Protein AF-A0A7J8BAT7-F1 (afdb_monomer)

Structure (mmCIF, N/CA/C/O backbone):
data_AF-A0A7J8BAT7-F1
#
_entry.id   AF-A0A7J8BAT7-F1
#
loop_
_atom_site.group_PDB
_atom_site.id
_atom_site.type_symbol
_atom_site.label_atom_id
_atom_site.label_alt_id
_atom_site.label_comp_id
_atom_site.label_asym_id
_atom_site.label_entity_id
_atom_site.label_seq_id
_atom_site.pdbx_PDB_ins_code
_atom_site.Cartn_x
_atom_site.Cartn_y
_atom_site.Cartn_z
_atom_site.occupancy
_atom_site.B_iso_or_equiv
_atom_site.auth_seq_id
_atom_site.auth_comp_id
_atom_site.auth_asym_id
_atom_site.auth_atom_id
_atom_site.pdbx_PDB_model_num
ATOM 1 N N . MET A 1 1 ? 38.644 -13.056 -6.905 1.00 53.72 1 MET A N 1
ATOM 2 C CA . MET A 1 1 ? 37.945 -11.872 -7.460 1.00 53.72 1 MET A CA 1
ATOM 3 C C . MET A 1 1 ? 36.435 -12.075 -7.368 1.00 53.72 1 MET A C 1
ATOM 5 O O . MET A 1 1 ? 35.934 -13.043 -7.928 1.00 53.72 1 MET A O 1
ATOM 9 N N . ARG A 1 2 ? 35.697 -11.223 -6.642 1.00 56.94 2 ARG A N 1
ATOM 10 C CA . ARG A 1 2 ? 34.223 -11.284 -6.609 1.00 56.94 2 ARG A CA 1
ATOM 11 C C . ARG A 1 2 ? 33.683 -10.535 -7.829 1.00 56.94 2 ARG A C 1
ATOM 13 O O . ARG A 1 2 ? 33.768 -9.314 -7.875 1.00 56.94 2 ARG A O 1
ATOM 20 N N . LYS A 1 3 ? 33.174 -11.258 -8.833 1.00 59.31 3 LYS A N 1
ATOM 21 C CA . LYS A 1 3 ? 32.518 -10.643 -10.000 1.00 59.31 3 LYS A CA 1
ATOM 22 C C . LYS A 1 3 ? 31.330 -9.795 -9.511 1.00 59.31 3 LYS A C 1
ATOM 24 O O . LYS A 1 3 ? 30.532 -10.314 -8.724 1.00 59.31 3 LYS A O 1
ATOM 29 N N . PRO A 1 4 ? 31.170 -8.531 -9.942 1.00 61.25 4 PRO A N 1
ATOM 30 C CA . PRO A 1 4 ? 29.985 -7.765 -9.595 1.00 61.25 4 PRO A CA 1
ATOM 31 C C . PRO A 1 4 ? 28.784 -8.437 -10.258 1.00 61.25 4 PRO A C 1
ATOM 33 O O . PRO A 1 4 ? 28.697 -8.530 -11.483 1.00 61.25 4 PRO A O 1
ATOM 36 N N . ALA A 1 5 ? 27.860 -8.945 -9.445 1.00 66.38 5 ALA A N 1
ATOM 37 C CA . ALA A 1 5 ? 26.590 -9.438 -9.943 1.00 66.38 5 ALA A CA 1
ATOM 38 C C . ALA A 1 5 ? 25.882 -8.270 -10.643 1.00 66.38 5 ALA A C 1
ATOM 40 O O . ALA A 1 5 ? 25.409 -7.336 -9.988 1.00 66.38 5 ALA A O 1
ATOM 41 N N . ARG A 1 6 ? 25.847 -8.301 -11.982 1.00 64.56 6 ARG A N 1
ATOM 42 C CA . ARG A 1 6 ? 25.056 -7.382 -12.805 1.00 64.56 6 ARG A CA 1
ATOM 43 C C . ARG A 1 6 ? 23.645 -7.444 -12.233 1.00 64.56 6 ARG A C 1
ATOM 45 O O . ARG A 1 6 ? 23.014 -8.499 -12.297 1.00 64.56 6 ARG A O 1
ATOM 52 N N . ARG A 1 7 ? 23.183 -6.365 -11.589 1.00 63.34 7 ARG A N 1
ATOM 53 C CA . ARG A 1 7 ? 21.827 -6.287 -11.031 1.00 63.34 7 ARG A CA 1
ATOM 54 C C . ARG A 1 7 ? 20.865 -6.310 -12.215 1.00 63.34 7 ARG A C 1
ATOM 56 O O . ARG A 1 7 ? 20.447 -5.260 -12.684 1.00 63.34 7 ARG A O 1
ATOM 63 N N . LYS A 1 8 ? 20.560 -7.504 -12.732 1.00 61.38 8 LYS A N 1
ATOM 64 C CA . LYS A 1 8 ? 19.456 -7.711 -13.662 1.00 61.38 8 LYS A CA 1
ATOM 65 C C . LYS A 1 8 ? 18.230 -7.240 -12.891 1.00 61.38 8 LYS A C 1
ATOM 67 O O . LYS A 1 8 ? 17.886 -7.834 -11.874 1.00 61.38 8 LYS A O 1
ATOM 72 N N . LYS A 1 9 ? 17.668 -6.106 -13.296 1.00 65.19 9 LYS A N 1
ATOM 73 C CA . LYS A 1 9 ? 16.347 -5.646 -12.882 1.00 65.19 9 LYS A CA 1
ATOM 74 C C . LYS A 1 9 ? 15.431 -5.963 -14.067 1.00 65.19 9 LYS A C 1
ATOM 76 O O . LYS A 1 9 ? 15.338 -5.139 -14.966 1.00 65.19 9 LYS A O 1
ATOM 81 N N . PRO A 1 10 ? 14.887 -7.187 -14.156 1.00 78.00 10 PRO A N 1
ATOM 82 C CA . PRO A 1 10 ? 14.220 -7.666 -15.365 1.00 78.00 10 PRO A CA 1
ATOM 83 C C . PRO A 1 10 ? 12.769 -7.191 -15.463 1.00 78.00 10 PRO A C 1
ATOM 85 O O . PRO A 1 10 ? 12.135 -7.396 -16.487 1.00 78.00 10 PRO A O 1
ATOM 88 N N . TYR A 1 11 ? 12.216 -6.645 -14.379 1.00 85.06 11 TYR A N 1
ATOM 89 C CA . TYR A 1 11 ? 10.783 -6.429 -14.258 1.00 85.06 11 TYR A CA 1
ATOM 90 C C . TYR A 1 11 ? 10.458 -4.959 -14.485 1.00 85.06 11 TYR A C 1
ATOM 92 O O . TYR A 1 11 ? 10.438 -4.167 -13.542 1.00 85.06 11 TYR A O 1
ATOM 100 N N . GLU A 1 12 ? 10.257 -4.602 -15.744 1.00 86.62 12 GLU A N 1
ATOM 101 C CA . GLU A 1 12 ? 9.817 -3.280 -16.173 1.00 86.62 12 GLU A CA 1
ATOM 102 C C . GLU A 1 12 ? 8.299 -3.251 -16.346 1.00 86.62 12 GLU A C 1
ATOM 104 O O . GLU A 1 12 ? 7.711 -4.154 -16.937 1.00 86.62 12 GLU A O 1
ATOM 109 N N . CYS A 1 13 ? 7.667 -2.205 -15.824 1.00 88.50 13 CYS A N 1
ATOM 110 C CA . CYS A 1 13 ? 6.252 -1.956 -16.026 1.00 88.50 13 CYS A CA 1
ATOM 111 C C . CYS A 1 13 ? 6.034 -1.252 -17.367 1.00 88.50 13 CYS A C 1
ATOM 113 O O . CYS A 1 13 ? 6.428 -0.100 -17.516 1.00 88.50 13 CYS A O 1
ATOM 115 N N . SER A 1 14 ? 5.349 -1.906 -18.304 1.00 85.12 14 SER A N 1
ATOM 116 C CA . SER A 1 14 ? 5.079 -1.363 -19.645 1.00 85.12 14 SER A CA 1
ATOM 117 C C . SER A 1 14 ? 4.201 -0.107 -19.655 1.00 85.12 14 SER A C 1
ATOM 119 O O . SER A 1 14 ? 4.223 0.644 -20.619 1.00 85.12 14 SER A O 1
ATOM 121 N N . GLU A 1 15 ? 3.444 0.142 -18.587 1.00 85.31 15 GLU A N 1
ATOM 122 C CA . GLU A 1 15 ? 2.498 1.263 -18.514 1.00 85.31 15 GLU A CA 1
ATOM 123 C C . GLU A 1 15 ? 3.146 2.569 -18.034 1.00 85.31 15 GLU A C 1
ATOM 125 O O . GLU A 1 15 ? 2.659 3.655 -18.326 1.00 85.31 15 GLU A O 1
ATOM 130 N N . CYS A 1 16 ? 4.251 2.489 -17.284 1.00 88.50 16 CYS A N 1
ATOM 131 C CA . CYS A 1 16 ? 4.917 3.672 -16.725 1.00 88.50 16 CYS A CA 1
ATOM 132 C C . CYS A 1 16 ? 6.453 3.631 -16.789 1.00 88.50 16 CYS A C 1
ATOM 134 O O . CYS A 1 16 ?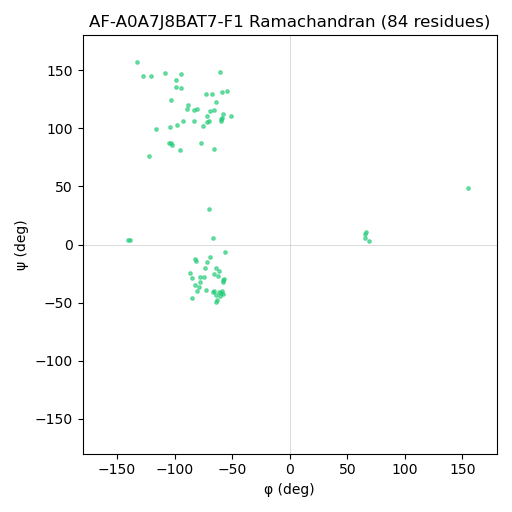 7.114 4.503 -16.225 1.00 88.50 16 CYS A O 1
ATOM 136 N N . GLY A 1 17 ? 7.034 2.596 -17.401 1.00 84.62 17 GLY A N 1
ATOM 137 C CA . GLY A 1 17 ? 8.481 2.402 -17.544 1.00 84.62 17 GLY A CA 1
ATOM 138 C C . GLY A 1 17 ? 9.229 2.149 -16.231 1.00 84.62 17 GLY A C 1
ATOM 139 O O . GLY A 1 17 ? 10.457 2.207 -16.184 1.00 84.62 17 GLY A O 1
ATOM 140 N N . ARG A 1 18 ? 8.533 1.906 -15.108 1.00 86.12 18 ARG A N 1
ATOM 141 C CA . ARG A 1 18 ? 9.207 1.671 -13.821 1.00 86.12 18 ARG A CA 1
ATOM 142 C C . ARG A 1 18 ? 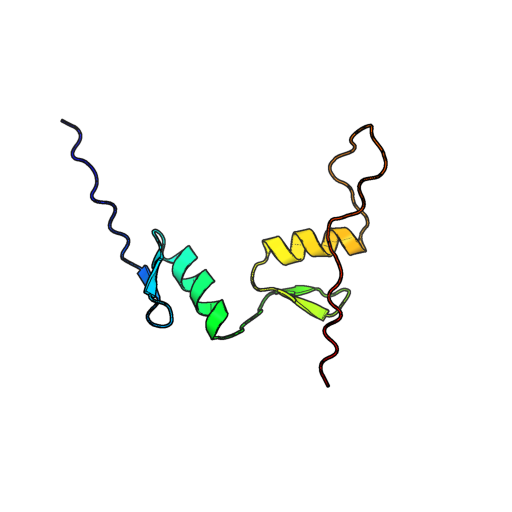9.868 0.305 -13.785 1.00 86.12 18 ARG A C 1
ATOM 144 O O . ARG A 1 18 ? 9.218 -0.718 -13.978 1.00 86.12 18 ARG A O 1
ATOM 151 N N . ILE A 1 19 ? 11.142 0.299 -13.408 1.00 87.19 19 ILE A N 1
ATOM 152 C CA . ILE A 1 19 ? 11.959 -0.908 -13.336 1.00 87.19 19 ILE A CA 1
ATOM 153 C C . ILE A 1 19 ? 12.115 -1.367 -11.883 1.00 87.19 19 ILE A C 1
ATOM 155 O O . ILE A 1 19 ? 12.648 -0.654 -11.026 1.00 87.19 19 ILE A O 1
ATOM 159 N N . PHE A 1 20 ? 11.733 -2.612 -11.623 1.00 87.06 20 PHE A N 1
ATOM 160 C CA . PHE A 1 20 ? 11.805 -3.256 -10.320 1.00 87.06 20 PHE A CA 1
ATOM 161 C C . PHE A 1 20 ? 12.896 -4.325 -10.279 1.00 87.06 20 PHE A C 1
ATOM 163 O O . PHE A 1 20 ? 13.200 -5.018 -11.251 1.00 87.06 20 PHE A O 1
ATOM 170 N N . LYS A 1 21 ? 13.495 -4.477 -9.096 1.00 86.44 21 LYS A N 1
ATOM 171 C CA . LYS A 1 21 ? 14.513 -5.501 -8.838 1.00 86.44 21 LYS A CA 1
ATOM 172 C C . LYS A 1 21 ? 13.895 -6.888 -8.637 1.00 86.44 21 LYS A C 1
ATOM 174 O O . LYS A 1 21 ? 14.515 -7.883 -8.999 1.00 86.44 21 LYS A O 1
ATOM 179 N N . HIS A 1 22 ? 12.691 -6.950 -8.072 1.00 86.19 22 HIS A N 1
ATOM 180 C CA . HIS A 1 22 ? 12.006 -8.192 -7.729 1.00 86.19 22 HIS A CA 1
ATOM 181 C C . HIS A 1 22 ? 10.665 -8.304 -8.461 1.00 86.19 22 HIS A C 1
ATOM 183 O O . HIS A 1 22 ? 9.961 -7.309 -8.634 1.00 86.19 22 HIS A O 1
ATOM 189 N N . LYS A 1 23 ? 10.293 -9.534 -8.850 1.00 85.56 23 LYS A N 1
ATOM 190 C CA . LYS A 1 23 ? 9.009 -9.826 -9.510 1.00 85.56 23 LYS A CA 1
ATOM 191 C C . LYS A 1 23 ? 7.833 -9.423 -8.628 1.00 85.56 23 LYS A C 1
ATOM 193 O O . LYS A 1 23 ? 6.871 -8.843 -9.110 1.00 85.56 23 LYS A O 1
ATOM 198 N N . THR A 1 24 ? 7.930 -9.710 -7.332 1.00 86.00 24 THR A N 1
ATOM 199 C CA . THR A 1 24 ? 6.907 -9.386 -6.331 1.00 86.00 24 THR A CA 1
ATOM 200 C C . THR A 1 24 ? 6.613 -7.892 -6.287 1.00 86.00 24 THR A C 1
ATOM 202 O O . THR A 1 24 ? 5.448 -7.510 -6.269 1.00 86.00 24 THR A O 1
ATOM 205 N N . ASP A 1 25 ? 7.644 -7.047 -6.346 1.00 86.62 25 ASP A N 1
ATOM 206 C CA . ASP A 1 25 ? 7.484 -5.592 -6.387 1.00 86.62 25 ASP A CA 1
ATOM 207 C C . ASP A 1 25 ? 6.821 -5.118 -7.680 1.00 86.62 25 ASP A C 1
ATOM 209 O O . ASP A 1 25 ? 5.947 -4.257 -7.626 1.00 86.62 25 ASP A O 1
ATOM 213 N N . HIS A 1 26 ? 7.188 -5.709 -8.820 1.00 88.06 26 HIS A N 1
ATOM 214 C CA . HIS A 1 26 ? 6.578 -5.400 -10.112 1.00 88.06 26 HIS A CA 1
ATOM 215 C C . HIS A 1 26 ? 5.094 -5.782 -10.165 1.00 88.06 26 HIS A C 1
ATOM 217 O O . HIS A 1 26 ? 4.263 -4.939 -10.483 1.00 88.06 26 HIS A O 1
ATOM 223 N N . ILE A 1 27 ? 4.736 -7.009 -9.774 1.00 85.50 27 ILE A N 1
ATOM 224 C CA . ILE A 1 27 ? 3.332 -7.456 -9.704 1.00 85.50 27 ILE A CA 1
ATOM 225 C C . ILE A 1 27 ? 2.548 -6.585 -8.723 1.00 85.50 27 ILE A C 1
ATOM 227 O O . ILE A 1 27 ? 1.449 -6.111 -9.010 1.00 85.50 27 ILE A O 1
ATOM 231 N N . ARG A 1 28 ? 3.144 -6.307 -7.560 1.00 84.25 28 ARG A N 1
ATOM 232 C CA . ARG A 1 28 ? 2.556 -5.407 -6.577 1.00 84.25 28 ARG A CA 1
ATOM 233 C C . ARG A 1 28 ? 2.403 -4.000 -7.115 1.00 84.25 28 ARG A C 1
ATOM 235 O O . ARG A 1 28 ? 1.523 -3.323 -6.615 1.00 84.25 28 ARG A O 1
ATOM 242 N N . HIS A 1 29 ? 3.208 -3.543 -8.070 1.00 87.19 29 HIS A N 1
ATOM 243 C CA . HIS A 1 29 ? 3.074 -2.248 -8.736 1.00 87.19 29 HIS A CA 1
ATOM 244 C C . HIS A 1 29 ? 2.041 -2.259 -9.873 1.00 87.19 29 HIS A C 1
ATOM 246 O O . HIS A 1 29 ? 1.298 -1.289 -10.004 1.00 87.19 29 HIS A O 1
ATOM 252 N N . GLN A 1 30 ? 1.903 -3.356 -10.615 1.00 85.69 30 GLN A N 1
ATOM 253 C CA . GLN A 1 30 ? 0.894 -3.470 -11.675 1.00 85.69 30 GLN A CA 1
ATOM 254 C C . GLN A 1 30 ? -0.533 -3.265 -11.167 1.00 85.69 30 GLN A C 1
ATOM 256 O O . GLN A 1 30 ? -1.327 -2.621 -11.842 1.00 85.69 30 GLN A O 1
ATOM 261 N N . ARG A 1 31 ? -0.834 -3.651 -9.919 1.00 83.31 31 ARG A N 1
ATOM 262 C CA . ARG A 1 31 ? -2.150 -3.390 -9.302 1.00 83.31 31 ARG A CA 1
ATOM 263 C C . ARG A 1 31 ? -2.567 -1.893 -9.276 1.00 83.31 31 ARG A C 1
ATOM 265 O O . ARG A 1 31 ? -3.584 -1.550 -8.692 1.00 83.31 31 ARG A O 1
ATOM 272 N N . VAL A 1 32 ? -1.697 -0.934 -9.675 1.00 82.50 32 VAL A N 1
ATOM 273 C CA . VAL A 1 32 ? -1.857 0.547 -9.488 1.00 82.50 32 VAL A CA 1
ATOM 274 C C . VAL A 1 32 ? -2.686 0.981 -10.645 1.00 82.50 32 VAL A C 1
ATOM 276 O O . VAL A 1 32 ? -3.679 1.669 -10.456 1.00 82.50 32 VAL A O 1
ATOM 279 N N . HIS A 1 33 ? -2.287 0.486 -11.798 1.00 83.31 33 HIS A N 1
ATOM 280 C CA . HIS A 1 33 ? -2.957 0.734 -13.033 1.00 83.31 33 HIS A CA 1
ATOM 281 C C . HIS A 1 33 ? -4.273 -0.028 -13.114 1.00 83.31 33 HIS A C 1
ATOM 283 O O . HIS A 1 33 ? -5.274 0.558 -13.496 1.00 83.31 33 HIS A O 1
ATOM 289 N N . THR A 1 34 ? -4.329 -1.272 -12.619 1.00 81.25 34 THR A N 1
ATOM 290 C CA . THR A 1 34 ? -5.604 -2.014 -12.566 1.00 81.25 34 THR A CA 1
ATOM 291 C C . THR A 1 34 ? -6.571 -1.492 -11.501 1.00 81.25 34 THR A C 1
ATOM 293 O O . THR A 1 34 ? -7.740 -1.860 -11.499 1.00 81.25 34 THR A O 1
ATOM 296 N N . GLY A 1 35 ? -6.102 -0.671 -10.554 1.00 76.88 35 GLY A N 1
ATOM 297 C CA . GLY A 1 35 ? -6.922 -0.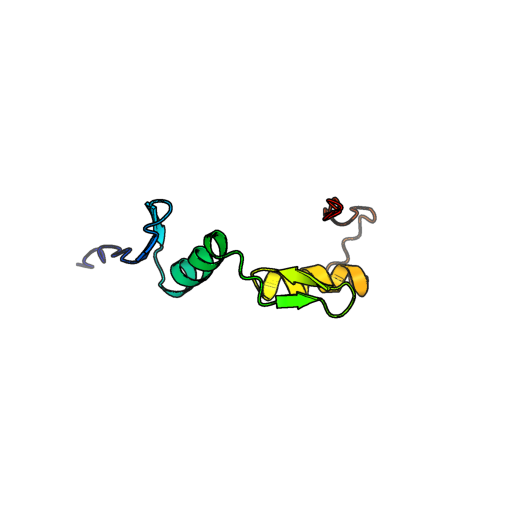177 -9.446 1.00 76.88 35 GLY A CA 1
ATOM 298 C C . GLY A 1 35 ? -7.389 -1.258 -8.462 1.00 76.88 35 GLY A C 1
ATOM 299 O O . GLY A 1 35 ? -8.136 -0.943 -7.534 1.00 76.88 35 GLY A O 1
ATOM 300 N N . GLU A 1 36 ? -6.939 -2.507 -8.613 1.00 76.12 36 GLU A N 1
ATOM 301 C CA . GLU A 1 36 ? -7.335 -3.615 -7.749 1.00 76.12 36 GLU A CA 1
ATOM 302 C C . GLU A 1 36 ? -6.856 -3.392 -6.310 1.00 76.12 36 GLU A C 1
ATOM 304 O O . GLU A 1 36 ? -5.660 -3.255 -6.014 1.00 76.12 36 GLU A O 1
ATOM 309 N N . LYS A 1 37 ? -7.815 -3.395 -5.384 1.00 80.38 37 LYS A N 1
ATOM 310 C CA . LYS A 1 37 ? -7.584 -3.246 -3.946 1.00 80.38 37 LYS A CA 1
ATOM 311 C C . LYS A 1 37 ? -8.158 -4.460 -3.216 1.00 80.38 37 LYS A C 1
ATOM 313 O O . LYS A 1 37 ? -9.221 -4.357 -2.610 1.00 80.38 37 LYS A O 1
ATOM 318 N N . PRO A 1 38 ? -7.467 -5.611 -3.274 1.00 79.12 38 PRO A N 1
ATOM 319 C CA . PRO A 1 38 ? -7.983 -6.866 -2.733 1.00 79.12 38 PRO A CA 1
ATOM 320 C C . PRO A 1 38 ? -8.068 -6.880 -1.202 1.00 79.12 38 PRO A C 1
ATOM 322 O O . PRO A 1 38 ? -8.643 -7.799 -0.634 1.00 79.12 38 PRO A O 1
ATOM 325 N N . PHE A 1 39 ? -7.481 -5.896 -0.515 1.00 82.88 39 PHE A N 1
ATOM 326 C CA . PHE A 1 39 ? -7.470 -5.860 0.940 1.00 82.88 39 PHE A CA 1
ATOM 327 C C . PHE A 1 39 ? -8.476 -4.829 1.450 1.00 82.88 39 PHE A C 1
ATOM 329 O O . PHE A 1 39 ? -8.196 -3.633 1.449 1.00 82.88 39 PHE A O 1
ATOM 336 N N . GLN A 1 40 ? -9.642 -5.286 1.889 1.00 82.56 40 GLN A N 1
ATOM 337 C CA . GLN A 1 40 ? -10.677 -4.445 2.485 1.00 82.56 40 GLN A CA 1
ATOM 338 C C . GLN A 1 40 ? -10.562 -4.432 4.012 1.00 82.56 40 GLN A C 1
ATOM 340 O O . GLN A 1 40 ? -10.148 -5.407 4.630 1.00 82.56 40 GLN A O 1
ATOM 345 N N . CYS A 1 41 ? -10.905 -3.304 4.627 1.00 82.69 41 CYS A N 1
ATOM 346 C CA . CYS A 1 41 ? -11.111 -3.216 6.062 1.00 82.69 41 CYS A CA 1
ATOM 347 C C . CYS A 1 41 ? -12.564 -3.558 6.401 1.00 82.69 41 CYS A C 1
ATOM 349 O O . CYS A 1 41 ? -13.468 -2.830 5.995 1.00 82.69 41 CYS A O 1
ATOM 351 N N . ASP A 1 42 ? -12.777 -4.600 7.202 1.00 81.94 42 ASP A N 1
ATOM 352 C CA . ASP A 1 42 ? -14.123 -5.051 7.590 1.00 81.94 42 ASP A CA 1
ATOM 353 C C . ASP A 1 42 ? -14.882 -4.029 8.451 1.00 81.94 42 ASP A C 1
ATOM 355 O O . ASP A 1 42 ? -16.104 -3.979 8.427 1.00 81.94 42 ASP A O 1
ATOM 359 N N . GLN A 1 43 ? -14.163 -3.160 9.169 1.00 80.44 43 GLN A N 1
ATOM 360 C CA . GLN A 1 43 ? -14.756 -2.167 10.077 1.00 80.44 43 GLN A CA 1
ATOM 361 C C . GLN A 1 43 ? -15.336 -0.939 9.357 1.00 80.44 43 GLN A C 1
ATOM 363 O O . GLN A 1 43 ? -16.235 -0.286 9.871 1.00 80.44 43 GLN A O 1
ATOM 368 N N . CYS A 1 44 ? -14.806 -0.565 8.189 1.00 80.88 44 CYS A N 1
ATOM 369 C CA . CYS A 1 44 ? -15.208 0.676 7.508 1.00 80.88 44 CYS A CA 1
ATOM 370 C C . CYS A 1 44 ? -15.325 0.559 5.984 1.00 80.88 44 CYS A C 1
ATOM 372 O O . CYS A 1 44 ? -15.508 1.568 5.305 1.00 80.88 44 CYS A O 1
ATOM 374 N N . GLY A 1 45 ? -15.136 -0.638 5.428 1.00 79.31 45 GLY A N 1
ATOM 375 C CA . GLY A 1 45 ? -15.204 -0.899 3.991 1.00 79.31 45 GLY A CA 1
ATOM 376 C C . GLY A 1 45 ? -14.076 -0.275 3.163 1.00 79.31 45 GLY A C 1
ATOM 377 O O . GLY A 1 45 ? -14.078 -0.393 1.941 1.00 79.31 45 GLY A O 1
ATOM 378 N N . LYS A 1 46 ? -13.087 0.390 3.780 1.00 80.19 46 LYS A N 1
ATOM 379 C CA . LYS A 1 46 ? -11.973 0.999 3.035 1.00 80.19 46 LYS A CA 1
ATOM 380 C C . LYS A 1 46 ? -11.101 -0.076 2.403 1.00 80.19 46 LYS A C 1
ATOM 382 O O . LYS A 1 46 ? -10.627 -0.976 3.092 1.00 80.19 46 LYS A O 1
ATOM 387 N N . THR A 1 47 ? -10.841 0.064 1.109 1.00 81.12 47 THR A N 1
ATOM 388 C CA . THR A 1 47 ? -10.015 -0.867 0.342 1.00 81.12 47 THR A CA 1
ATOM 389 C C . THR A 1 47 ? -8.590 -0.345 0.172 1.00 81.12 47 THR A C 1
ATOM 391 O O . THR A 1 47 ? -8.336 0.846 -0.030 1.00 81.12 47 THR A O 1
ATOM 394 N N . PHE A 1 48 ? -7.637 -1.262 0.260 1.00 82.12 48 PHE A N 1
ATOM 395 C CA . PHE A 1 48 ? -6.208 -1.025 0.224 1.00 82.12 48 PHE A CA 1
ATOM 396 C C . PHE A 1 48 ? -5.538 -1.993 -0.739 1.00 82.12 48 PHE A C 1
ATOM 398 O O . PHE A 1 48 ? -6.005 -3.089 -1.053 1.00 82.12 48 PHE A O 1
ATOM 405 N N . ARG A 1 49 ? -4.370 -1.565 -1.192 1.00 79.38 49 ARG A N 1
ATOM 406 C CA . ARG A 1 49 ? -3.555 -2.296 -2.148 1.00 79.38 49 ARG A CA 1
ATOM 407 C C . ARG A 1 49 ? -2.652 -3.345 -1.499 1.00 79.38 49 ARG A C 1
ATOM 409 O O . ARG A 1 49 ? -2.309 -4.343 -2.135 1.00 79.38 49 ARG A O 1
ATOM 416 N N . HIS A 1 50 ? -2.240 -3.111 -0.255 1.00 81.69 50 HIS A N 1
ATOM 417 C CA . HIS A 1 50 ? -1.351 -3.995 0.491 1.00 81.69 50 HIS A CA 1
ATOM 418 C C . HIS A 1 50 ? -1.947 -4.358 1.847 1.00 81.69 50 HIS A C 1
ATOM 420 O O . HIS A 1 50 ? -2.525 -3.508 2.525 1.00 81.69 50 HIS A O 1
ATOM 426 N N . SER A 1 51 ? -1.702 -5.592 2.284 1.00 82.06 51 SER A N 1
ATOM 427 C CA . SER A 1 51 ? -2.097 -6.077 3.609 1.00 82.06 51 SER A CA 1
ATOM 428 C C . SER A 1 51 ? -1.495 -5.242 4.740 1.00 82.06 51 SER A C 1
ATOM 430 O O . SER A 1 51 ? -2.194 -4.893 5.684 1.00 82.06 51 SER A O 1
ATOM 432 N N . SER A 1 52 ? -0.228 -4.828 4.611 1.00 83.38 52 SER A N 1
ATOM 433 C CA . SER A 1 52 ? 0.444 -3.979 5.603 1.00 83.38 52 SER A CA 1
ATOM 434 C C . SER A 1 52 ? -0.269 -2.650 5.840 1.00 83.38 52 SER A C 1
ATOM 436 O O . SER A 1 52 ? -0.189 -2.094 6.935 1.00 83.38 52 SER A O 1
ATOM 438 N N . ASP A 1 53 ? -0.939 -2.128 4.813 1.00 82.69 53 ASP A N 1
ATOM 439 C CA . ASP A 1 53 ? -1.665 -0.866 4.897 1.00 82.69 53 ASP A CA 1
ATOM 440 C C . ASP A 1 53 ? -3.017 -1.070 5.595 1.00 82.69 53 ASP A C 1
ATOM 442 O O . ASP A 1 53 ? -3.379 -0.242 6.429 1.00 82.69 53 ASP A O 1
ATOM 446 N N . VAL A 1 54 ? -3.691 -2.210 5.377 1.00 84.62 54 VAL A N 1
ATOM 447 C CA . VAL A 1 54 ? -4.893 -2.598 6.144 1.00 84.62 54 VAL A CA 1
ATOM 448 C C . VAL A 1 54 ? -4.570 -2.799 7.613 1.00 84.62 54 VAL A C 1
ATOM 450 O O . VAL A 1 54 ? -5.251 -2.232 8.457 1.00 84.62 54 VAL A O 1
ATOM 453 N N . THR A 1 55 ? -3.512 -3.538 7.945 1.00 84.38 55 THR A N 1
ATOM 454 C CA . THR A 1 55 ? -3.143 -3.781 9.347 1.00 84.38 55 THR A CA 1
ATOM 455 C C . THR A 1 55 ? -2.817 -2.476 10.072 1.00 84.38 55 THR A C 1
ATOM 457 O O . THR A 1 55 ? -3.227 -2.272 11.210 1.00 84.38 55 THR A O 1
ATOM 460 N N . LYS A 1 56 ? -2.102 -1.548 9.419 1.00 81.31 56 LYS A N 1
ATOM 461 C CA . LYS A 1 56 ? -1.856 -0.210 9.983 1.00 81.31 56 LYS A CA 1
ATOM 462 C C . LYS A 1 56 ? -3.142 0.593 10.116 1.00 81.31 56 LYS A C 1
ATOM 464 O O . LYS A 1 56 ? -3.304 1.302 11.102 1.00 81.31 56 LYS A O 1
ATOM 469 N N . HIS A 1 57 ? -4.029 0.493 9.132 1.00 83.31 57 HIS A N 1
ATOM 470 C CA . HIS A 1 57 ? -5.320 1.153 9.162 1.00 83.31 57 HIS A CA 1
ATOM 471 C C . HIS A 1 57 ? -6.198 0.626 10.299 1.00 83.31 57 HIS A C 1
ATOM 473 O O . HIS A 1 57 ? -6.762 1.429 11.022 1.00 83.31 57 HIS A O 1
ATOM 479 N N . GLN A 1 58 ? -6.257 -0.686 10.529 1.00 80.88 58 GLN A N 1
ATOM 480 C CA . GLN A 1 58 ? -7.052 -1.291 11.603 1.00 80.88 58 GLN A CA 1
ATOM 481 C C . GLN A 1 58 ? -6.686 -0.756 12.994 1.00 80.88 58 GLN A C 1
ATOM 483 O O . GLN A 1 58 ? -7.568 -0.609 13.834 1.00 80.88 58 GLN A O 1
ATOM 488 N N . ARG A 1 59 ? -5.429 -0.347 13.209 1.00 79.12 59 ARG A N 1
ATOM 489 C CA . ARG A 1 59 ? -4.989 0.283 14.468 1.00 79.12 59 ARG A CA 1
ATOM 490 C C . ARG A 1 59 ? -5.705 1.595 14.786 1.00 79.12 59 ARG A C 1
ATOM 492 O O . ARG A 1 59 ? -5.739 1.993 15.943 1.00 79.12 59 ARG A O 1
ATOM 499 N N . ILE A 1 60 ? -6.267 2.284 13.787 1.00 76.19 60 ILE A N 1
ATOM 500 C CA . ILE A 1 60 ? -7.061 3.494 14.043 1.00 76.19 60 ILE A CA 1
ATOM 501 C C . ILE A 1 60 ? -8.432 3.156 14.630 1.00 76.19 60 ILE A C 1
ATOM 503 O O . ILE A 1 60 ? -8.987 3.977 15.348 1.00 76.19 60 ILE A O 1
ATOM 507 N N . HIS A 1 61 ? -8.968 1.972 14.314 1.00 77.94 61 HIS A N 1
ATOM 508 C CA . HIS A 1 61 ? -10.255 1.507 14.832 1.00 77.94 61 HIS A CA 1
ATOM 509 C C . HIS A 1 61 ? -10.101 0.942 16.237 1.00 77.94 61 HIS A C 1
ATOM 511 O O . HIS A 1 61 ? -10.933 1.202 17.095 1.00 77.94 61 HIS A O 1
ATOM 517 N N . THR A 1 62 ? -9.014 0.208 16.488 1.00 73.44 62 THR A N 1
ATOM 518 C CA . THR A 1 62 ? -8.737 -0.365 17.813 1.00 73.44 62 THR A CA 1
ATOM 519 C C . THR A 1 62 ? -8.112 0.638 18.783 1.00 73.44 62 THR A C 1
ATOM 521 O O . THR A 1 62 ? -8.049 0.374 19.978 1.00 73.44 62 THR A O 1
ATOM 52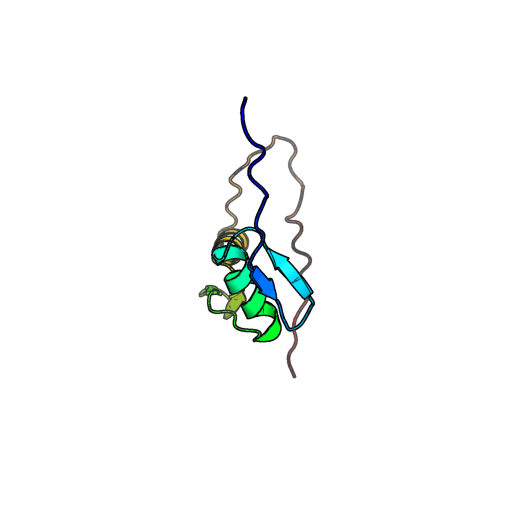4 N N . GLY A 1 63 ? -7.622 1.785 18.296 1.00 67.50 63 GLY A N 1
ATOM 525 C CA . GLY A 1 63 ? -6.945 2.788 19.124 1.00 67.50 63 GLY A CA 1
ATOM 526 C C . GLY A 1 63 ? -5.618 2.306 19.725 1.00 67.50 63 GLY A C 1
ATOM 527 O O . GLY A 1 63 ? -5.032 2.996 20.561 1.00 67.50 63 GLY A O 1
ATOM 528 N N . GLU A 1 64 ? -5.116 1.140 19.311 1.00 60.91 64 GLU A N 1
ATOM 529 C CA . GLU A 1 64 ? -3.902 0.553 19.865 1.00 60.91 64 GLU A CA 1
ATOM 530 C C . GLU A 1 64 ? -2.673 1.378 19.463 1.00 60.91 64 GLU A C 1
ATOM 532 O O . GLU A 1 64 ? -2.292 1.458 18.291 1.00 60.91 64 GLU A O 1
ATOM 537 N N . LYS A 1 65 ? -2.022 1.984 20.462 1.00 61.28 65 LYS A N 1
ATOM 538 C CA . LYS A 1 65 ? -0.696 2.610 20.359 1.00 61.28 65 LYS A CA 1
ATOM 539 C C . LYS A 1 65 ? 0.369 1.578 20.761 1.00 61.28 65 LYS A C 1
ATOM 541 O O . LYS A 1 65 ? 0.543 1.346 21.955 1.00 61.28 65 LYS A O 1
ATOM 546 N N . PRO A 1 66 ? 1.144 1.004 19.818 1.00 60.47 66 PRO A N 1
ATOM 547 C CA . PRO A 1 66 ? 2.200 0.045 20.159 1.00 60.47 66 PRO A CA 1
ATOM 548 C C . PRO A 1 66 ? 3.428 0.717 20.788 1.00 60.47 66 PRO A C 1
ATOM 550 O O . PRO A 1 66 ? 4.224 0.062 21.448 1.00 60.47 66 PRO A O 1
ATOM 553 N N . PHE A 1 67 ? 3.593 2.027 20.579 1.00 57.62 67 PHE A N 1
ATOM 554 C CA . PHE A 1 67 ? 4.709 2.806 21.107 1.00 57.62 67 PHE A CA 1
ATOM 555 C C . PHE A 1 67 ? 4.177 3.856 22.081 1.00 57.62 67 PHE A C 1
ATOM 557 O O . PHE A 1 67 ? 3.684 4.910 21.672 1.00 57.62 67 PHE A O 1
ATOM 564 N N . LYS A 1 68 ? 4.271 3.554 23.379 1.00 55.75 68 LYS A N 1
ATOM 565 C CA . LYS A 1 68 ? 4.147 4.556 24.440 1.00 55.75 68 LYS A CA 1
ATOM 566 C C . LYS A 1 68 ? 5.448 5.358 24.462 1.00 55.75 68 LYS A C 1
ATOM 568 O O . LYS A 1 68 ? 6.467 4.869 24.931 1.00 55.75 68 LYS A O 1
ATOM 573 N N . CYS A 1 69 ? 5.429 6.563 23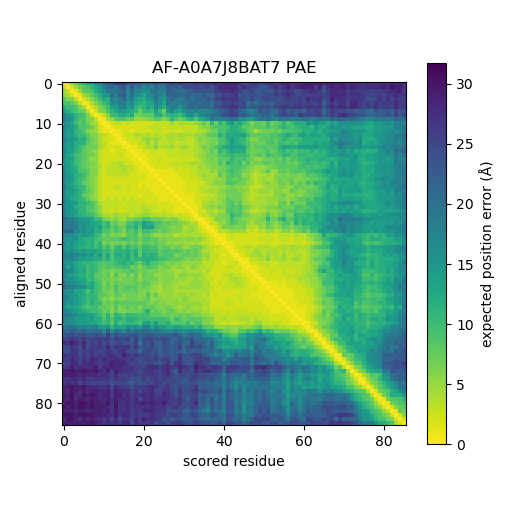.904 1.00 60.25 69 CYS A N 1
ATOM 574 C CA . CYS A 1 69 ? 6.471 7.552 24.162 1.00 60.25 69 CYS A CA 1
ATOM 575 C C . CYS A 1 69 ? 5.927 8.512 25.225 1.00 60.25 69 CYS A C 1
ATOM 577 O O . CYS A 1 69 ? 4.778 8.934 25.104 1.00 60.25 69 CYS A O 1
ATOM 579 N N . GLY A 1 70 ? 6.727 8.857 26.238 1.00 60.53 70 GLY A N 1
ATOM 580 C CA . GLY A 1 70 ? 6.324 9.707 27.373 1.00 60.53 70 GLY A CA 1
ATOM 581 C C . GLY A 1 70 ? 6.006 11.171 27.029 1.00 60.53 70 GLY A C 1
ATOM 582 O O . GLY A 1 70 ? 5.773 11.969 27.927 1.00 60.53 70 GLY A O 1
ATOM 583 N N . CYS A 1 71 ? 5.993 11.540 25.746 1.00 55.91 71 CYS A N 1
ATOM 584 C CA . CYS A 1 71 ? 5.501 12.822 25.254 1.00 55.91 71 CYS A CA 1
ATOM 585 C C . CYS A 1 71 ? 4.134 12.615 24.585 1.00 55.91 71 CYS A C 1
ATOM 587 O O . CYS A 1 71 ? 3.998 12.345 23.386 1.00 55.91 71 CYS A O 1
ATOM 589 N N . GLU A 1 72 ? 3.081 12.678 25.390 1.00 62.75 72 GLU A N 1
ATOM 590 C CA . GLU A 1 72 ? 1.720 12.548 24.895 1.00 62.75 72 GLU A CA 1
ATOM 591 C C . GLU A 1 72 ? 1.309 13.800 24.119 1.00 62.75 72 GLU A C 1
ATOM 593 O O . GLU A 1 72 ? 1.157 14.866 24.702 1.00 62.75 72 GLU A O 1
ATOM 598 N N . SER A 1 73 ? 1.163 13.663 22.794 1.00 52.56 73 SER A N 1
ATOM 599 C CA . SER A 1 73 ? 0.191 14.370 21.923 1.00 52.56 73 SER A CA 1
ATOM 600 C C . SER A 1 73 ? 0.667 14.473 20.467 1.00 52.56 73 SER A C 1
ATOM 602 O O . SER A 1 73 ? 0.582 15.522 19.833 1.00 52.56 73 SER A O 1
ATOM 604 N N . ARG A 1 74 ? 1.129 13.372 19.856 1.00 51.06 74 ARG A N 1
ATOM 605 C CA . ARG A 1 74 ? 1.152 13.315 18.386 1.00 51.06 74 ARG A CA 1
ATOM 606 C C . ARG A 1 74 ? -0.074 12.555 17.887 1.00 51.06 74 ARG A C 1
ATOM 608 O O . ARG A 1 74 ? -0.085 11.326 17.990 1.00 51.06 74 ARG A O 1
ATOM 615 N N . PRO A 1 75 ? -1.116 13.246 17.386 1.00 53.62 75 PRO A N 1
ATOM 616 C CA . PRO A 1 75 ? -2.232 12.570 16.749 1.00 53.62 75 PRO A CA 1
ATOM 617 C C . PRO A 1 75 ? -1.728 11.782 15.526 1.00 53.62 75 PRO A C 1
ATOM 619 O O . PRO A 1 75 ? -0.735 12.179 14.895 1.00 53.62 75 PRO A O 1
ATOM 622 N N . PRO A 1 76 ? -2.366 10.648 15.187 1.00 55.50 76 PRO A N 1
ATOM 623 C CA . PRO A 1 76 ? -2.003 9.874 14.008 1.00 55.50 76 PRO A CA 1
ATOM 624 C C . PRO A 1 76 ? -2.032 10.769 12.758 1.00 55.50 76 PRO A C 1
ATOM 626 O O . PRO A 1 76 ? -2.988 11.501 12.520 1.00 55.50 76 PRO A O 1
ATOM 629 N N . ARG A 1 77 ? -0.974 10.713 11.934 1.00 56.72 77 ARG A N 1
ATOM 630 C CA . ARG A 1 77 ? -0.829 11.482 10.676 1.00 56.72 77 ARG A CA 1
ATOM 631 C C . ARG A 1 77 ? -1.773 11.012 9.554 1.00 56.72 77 ARG A C 1
ATOM 633 O O . ARG A 1 77 ? -1.438 11.112 8.378 1.00 56.72 77 ARG A O 1
ATOM 640 N N . SER A 1 78 ? -2.951 10.501 9.877 1.00 51.81 78 SER A N 1
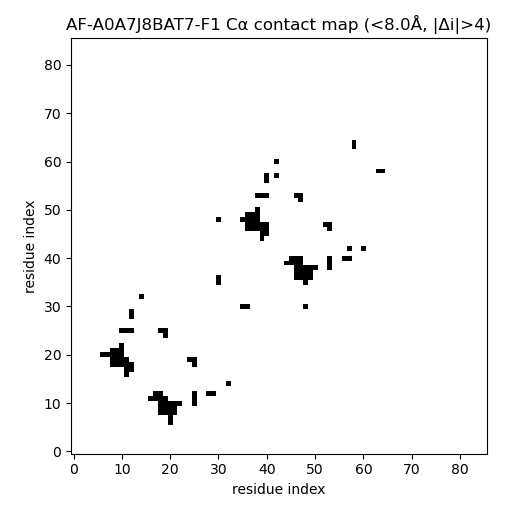ATOM 641 C CA . SER A 1 78 ? -3.969 10.181 8.883 1.00 51.81 78 SER A CA 1
ATOM 642 C C . SER A 1 78 ? -4.927 11.359 8.765 1.00 51.81 78 SER A C 1
ATOM 644 O O . SER A 1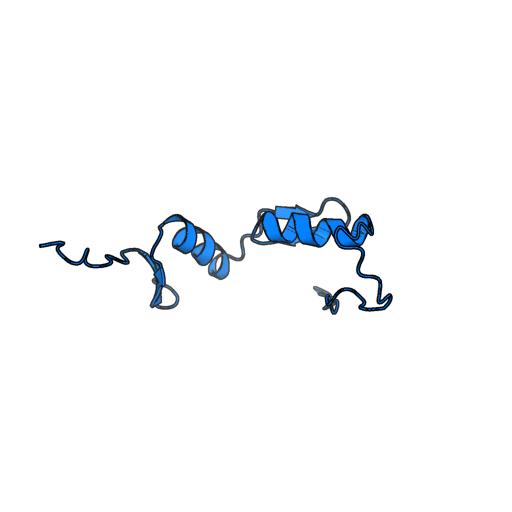 78 ? -6.005 11.349 9.351 1.00 51.81 78 SER A O 1
ATOM 646 N N . LYS A 1 79 ? -4.530 12.386 8.000 1.00 46.34 79 LYS A N 1
ATOM 647 C CA . LYS A 1 79 ? -5.505 13.322 7.433 1.00 46.34 79 LYS A CA 1
ATOM 648 C C . LYS A 1 79 ? -6.445 12.494 6.560 1.00 46.34 79 LYS A C 1
ATOM 650 O O . LYS A 1 79 ? -6.041 11.957 5.531 1.00 46.34 79 LYS A O 1
ATOM 655 N N . THR A 1 80 ? -7.665 12.316 7.037 1.00 48.47 80 THR A N 1
ATOM 656 C CA . THR A 1 80 ? -8.776 11.714 6.315 1.00 48.47 80 THR A CA 1
ATOM 657 C C . THR A 1 80 ? -9.007 12.538 5.052 1.00 48.47 80 THR A C 1
ATOM 659 O O . THR A 1 80 ? -9.425 13.686 5.144 1.00 48.47 80 THR A O 1
ATOM 662 N N . PHE A 1 81 ? -8.738 11.977 3.873 1.00 47.19 81 PHE A N 1
ATOM 663 C CA . PHE A 1 81 ? -9.432 12.432 2.672 1.00 47.19 81 PHE A CA 1
ATOM 664 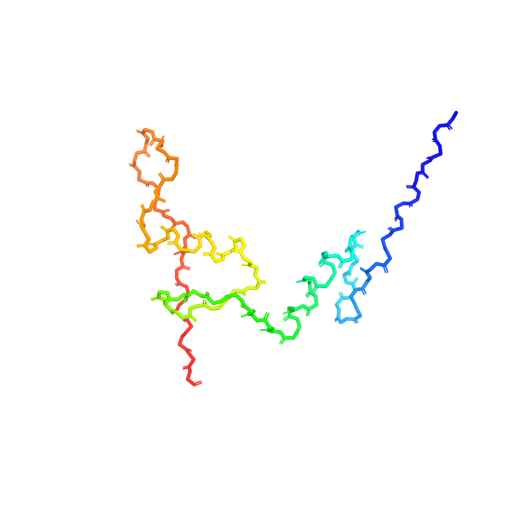C C . PHE A 1 81 ? -10.799 11.740 2.674 1.00 47.19 81 PHE A C 1
ATOM 666 O O . PHE A 1 81 ? -10.842 10.503 2.650 1.00 47.19 81 PHE A O 1
ATOM 673 N N . PRO A 1 82 ? -11.914 12.483 2.767 1.00 47.91 82 PRO A N 1
ATOM 674 C CA . PRO A 1 82 ? -13.222 11.913 2.514 1.00 47.91 82 PRO A CA 1
ATOM 675 C C . PRO A 1 82 ? -13.299 11.629 1.013 1.00 47.91 82 PRO A C 1
ATOM 677 O O . PRO A 1 82 ? -13.416 12.546 0.207 1.00 47.91 82 PRO A O 1
ATOM 680 N N . MET A 1 83 ? -13.215 10.362 0.619 1.00 44.31 83 MET A N 1
ATOM 681 C CA . MET A 1 83 ? -13.693 9.968 -0.702 1.00 44.31 83 MET A CA 1
ATOM 682 C C . MET A 1 83 ? -15.219 9.899 -0.619 1.00 44.31 83 MET A C 1
ATOM 684 O O . MET A 1 83 ? -15.787 8.862 -0.284 1.00 44.31 83 MET A O 1
ATOM 688 N N . LYS A 1 84 ? -15.872 11.042 -0.852 1.00 42.75 84 LYS A N 1
ATOM 689 C CA . LYS A 1 84 ? -17.245 11.048 -1.353 1.00 42.75 84 LYS A CA 1
ATOM 690 C C . LYS A 1 84 ? -17.153 10.603 -2.813 1.00 42.75 84 LYS A C 1
ATOM 692 O O . LYS A 1 84 ? -16.662 11.367 -3.636 1.00 42.75 84 LYS A O 1
ATOM 697 N N . TYR A 1 85 ? -17.544 9.368 -3.105 1.00 36.56 85 TYR A N 1
ATOM 698 C CA . TYR A 1 85 ? -17.852 8.963 -4.474 1.00 36.56 85 TYR A CA 1
ATOM 699 C C . TYR A 1 85 ? -19.341 9.260 -4.675 1.00 36.56 85 TYR A C 1
ATOM 701 O O . TYR A 1 85 ? -20.164 8.743 -3.918 1.00 36.56 85 TYR A O 1
ATOM 709 N N . ALA A 1 86 ? -19.635 10.176 -5.596 1.00 40.50 86 ALA A N 1
ATOM 710 C CA . ALA A 1 86 ? -20.952 10.366 -6.196 1.00 40.50 86 ALA A CA 1
ATOM 711 C C . ALA A 1 86 ? -20.990 9.580 -7.510 1.00 40.50 86 ALA A C 1
ATOM 713 O O . ALA A 1 86 ? -19.900 9.458 -8.122 1.00 40.50 86 ALA A O 1
#

Mean predicted aligned error: 12.81 Å

Solvent-accessible surface area (backbone atoms only — not comparable to full-atom values): 5824 Å² total; per-residue (Å²): 134,86,77,80,76,76,82,70,50,81,32,60,38,90,88,77,70,51,72,22,75,42,65,68,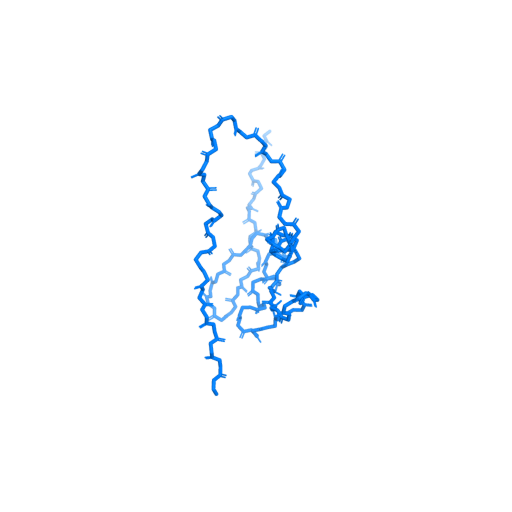58,34,57,65,49,53,38,62,81,71,62,55,41,87,33,64,35,91,91,76,67,54,65,25,76,44,65,73,56,41,59,59,51,50,34,69,78,70,65,64,69,94,73,86,60,98,72,88,79,77,76,80,91,69,80,79,76,83,80,78,82,129

Foldseek 3Di:
DDDPDPQCQPQADPVPRDTHSDPVVNVLVVCVVVVDFPDAAPVPRDGHSDPVVNVVVVCVVVVDDPDDDVDPDDDPPDPDDPPPDD

InterPro domains:
  IPR013087 Zinc finger C2H2-type [PF00096] (11-33)
  IPR013087 Zinc finger C2H2-type [PF00096] (39-61)
  IPR013087 Zinc finger C2H2-type [PS00028] (13-33)
  IPR013087 Zinc finger C2H2-type [PS00028] (41-61)
  IPR013087 Zinc finger C2H2-type [PS50157] (11-38)
  IPR013087 Zinc finger C2H2-type [PS50157] (39-66)
  IPR013087 Zinc finger C2H2-type [SM00355] (11-33)
  IPR013087 Zinc finger C2H2-type [SM00355] (39-61)
  IPR036236 Zinc finger C2H2 superfamily [SSF57667] (8-68)

pLDDT: mean 72.34, std 14.4, range [36.56, 88.5]

Radius of gyration: 18.76 Å; Cα contacts (8 Å, |Δi|>4): 66; chains: 1; bounding box: 59×26×47 Å

Sequence (86 aa):
MRKPARRKKPYECSECGRIFKHKTDHIRHQRVHTGEKPFQCDQCGKTFRHSSDVTKHQRIHTGEKPFKCGCESRPPRSKTFPMKYA

Secondary structure (DSSP, 8-state):
----------EE-TTT--EESSHHHHHHHHTTTS----EE-TTT--EESSHHHHHHHHHHHH---S---SS-----S---------

Organism: Molossus molossus (NCBI:txid27622)

Nearest PDB structures (foldseek):
  2i13-assembly1_A  TM=8.276E-01  e=3.312E-07  Mus musculus
  2i13-assembly2_B  TM=8.625E-01  e=8.847E-07  Mus musculus
  8e3e-assembly3_F  TM=9.020E-01  e=1.664E-06  Homo sapiens
  6ml6-assembly1_A  TM=8.811E-01  e=1.273E-05  Mus musculus
  6ml2-assembly1_A  TM=8.769E-01  e=1.465E-05  Mus musculus